Protein AF-A0A6N8XH97-F1 (afdb_monomer_lite)

Sequence (111 aa):
MGPMELQGVSTYVMTSDLIELPGEAALECAGFWGTYCGKNPQPKFSGNYKATVYTPYDVRVSLALRYLGSTDDLGSNGIDFGAETYWDLTAEWSATGNYIVTGGISNLFDT

Secondary structure (DSSP, 8-state):
---EEEEEEEEE-S--EE-SSTTSPPEE-TTEESTTS-SS---SEEEEEEEEEE-TTSEEEEEEEEEE--BEE-SSS--PBPPEEEEEEEEEEEEETTEEEEEEESSTT--

Radius of gyration: 19.9 Å; chains: 1; bounding box: 36×26×57 Å

pLDDT: mean 91.28, std 6.61, range [59.66, 98.12]

Foldseek 3Di:
DADKDKDKDKAAAPFDWDDPDPPDDTDTLAQEDDDPSYDDGRHRMKMKMKMWDQDPQQKIKMKIKIWGAKHFYPDPPGDTGHIDIWIKIKMWHDNDPVDIDIDIDTRPPVD

Structure (mmCIF, N/CA/C/O backbone):
data_AF-A0A6N8XH97-F1
#
_entry.id   AF-A0A6N8XH97-F1
#
loop_
_atom_site.group_PDB
_atom_site.id
_atom_site.type_symbol
_atom_site.label_atom_id
_atom_site.label_alt_id
_atom_site.label_comp_id
_atom_site.label_asym_id
_atom_site.label_entity_id
_atom_site.label_seq_id
_atom_site.pdbx_PDB_ins_code
_atom_site.Cartn_x
_atom_site.Cartn_y
_atom_site.Cartn_z
_atom_site.occupancy
_atom_site.B_iso_or_equiv
_atom_site.auth_seq_id
_atom_site.auth_comp_id
_atom_site.auth_asym_id
_atom_site.auth_atom_id
_atom_site.pdbx_PDB_model_num
ATOM 1 N N . MET A 1 1 ? -5.865 5.450 27.061 1.00 68.69 1 MET A N 1
ATOM 2 C CA . MET A 1 1 ? -5.515 5.054 25.679 1.00 68.69 1 MET A CA 1
ATOM 3 C C . MET A 1 1 ? -4.449 3.979 25.788 1.00 68.69 1 MET A C 1
ATOM 5 O O . MET A 1 1 ? -3.591 4.127 26.650 1.00 68.69 1 MET A O 1
ATOM 9 N N . GLY A 1 2 ? -4.577 2.874 25.055 1.00 82.75 2 GLY A N 1
ATOM 10 C CA . GLY A 1 2 ? -3.600 1.783 25.080 1.00 82.75 2 GLY A CA 1
ATOM 11 C C . GLY A 1 2 ? -2.430 2.039 24.124 1.00 82.75 2 GLY A C 1
ATOM 12 O O . GLY A 1 2 ? -2.317 3.144 23.585 1.00 82.75 2 GLY A O 1
ATOM 13 N N . PRO A 1 3 ? -1.541 1.049 23.936 1.00 91.31 3 PRO A N 1
ATOM 14 C CA . PRO A 1 3 ? -0.390 1.188 23.055 1.00 91.31 3 PRO A CA 1
ATOM 15 C C . PRO A 1 3 ? -0.811 1.477 21.609 1.00 91.31 3 PRO A C 1
ATOM 17 O O . PRO A 1 3 ? -1.914 1.130 21.177 1.00 91.31 3 PRO A O 1
ATOM 20 N N . MET A 1 4 ? 0.098 2.106 20.868 1.00 94.06 4 MET A N 1
ATOM 21 C CA . MET A 1 4 ? -0.007 2.296 19.427 1.00 94.06 4 MET A CA 1
ATOM 22 C C . MET A 1 4 ? 1.080 1.478 18.742 1.00 94.06 4 MET A C 1
ATOM 24 O O . MET A 1 4 ? 2.244 1.526 19.136 1.00 94.06 4 MET A O 1
ATOM 28 N N . GLU A 1 5 ? 0.690 0.761 17.702 1.00 96.56 5 GLU A N 1
ATOM 29 C CA . GLU A 1 5 ? 1.580 0.001 16.841 1.00 96.56 5 GLU A CA 1
ATOM 30 C C . GLU A 1 5 ? 1.578 0.621 15.446 1.00 96.56 5 GLU A C 1
A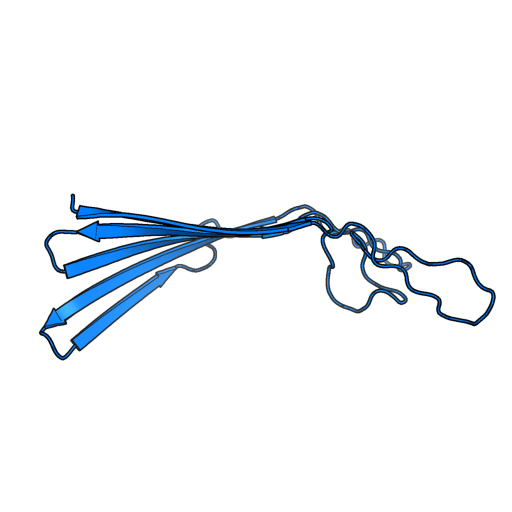TOM 32 O O . GLU A 1 5 ? 0.518 0.902 14.881 1.00 96.56 5 GLU A O 1
ATOM 37 N N . LEU A 1 6 ? 2.771 0.835 14.898 1.00 97.12 6 LEU A N 1
ATOM 38 C CA . LEU A 1 6 ? 2.970 1.339 13.547 1.00 97.12 6 LEU A CA 1
ATOM 39 C C . LEU A 1 6 ? 3.715 0.285 12.739 1.00 97.12 6 LEU A C 1
ATOM 41 O O . LEU A 1 6 ? 4.743 -0.229 13.174 1.00 97.12 6 LEU A O 1
ATOM 45 N N . GLN A 1 7 ? 3.199 -0.008 11.555 1.00 97.56 7 GLN A N 1
ATOM 46 C CA . GLN A 1 7 ? 3.814 -0.913 10.597 1.00 97.56 7 GLN A CA 1
ATOM 47 C C . GLN A 1 7 ? 3.844 -0.245 9.228 1.00 97.56 7 GLN A C 1
ATOM 49 O O . GLN A 1 7 ? 2.939 0.514 8.877 1.00 97.56 7 GLN A O 1
ATOM 54 N N . GLY A 1 8 ? 4.881 -0.521 8.448 1.00 97.56 8 GLY A N 1
ATOM 55 C CA . GLY A 1 8 ? 5.047 0.076 7.134 1.00 97.56 8 GLY A CA 1
ATOM 56 C C . GLY A 1 8 ? 5.996 -0.725 6.269 1.00 97.56 8 GLY A C 1
ATOM 57 O O . GLY A 1 8 ? 7.034 -1.185 6.741 1.00 97.56 8 GLY A O 1
ATOM 58 N N . VAL A 1 9 ? 5.643 -0.862 4.998 1.00 98.00 9 VAL A N 1
ATOM 59 C CA . VAL A 1 9 ? 6.508 -1.412 3.962 1.00 98.00 9 VAL A CA 1
ATOM 60 C C . VAL A 1 9 ? 6.416 -0.528 2.730 1.00 98.00 9 VAL A C 1
ATOM 62 O O . VAL A 1 9 ? 5.328 -0.129 2.321 1.00 98.00 9 VAL A O 1
ATOM 65 N N . SER A 1 10 ? 7.569 -0.229 2.145 1.00 97.62 10 SER A N 1
ATOM 66 C CA . SER A 1 10 ? 7.675 0.530 0.904 1.00 97.62 10 SER A CA 1
ATOM 67 C C . SER A 1 10 ? 8.471 -0.273 -0.112 1.00 97.62 10 SER A C 1
ATOM 69 O O . SER A 1 10 ? 9.370 -1.035 0.245 1.00 97.62 10 SER A O 1
ATOM 71 N N . THR A 1 11 ? 8.182 -0.060 -1.385 1.00 97.31 11 THR A N 1
ATOM 72 C CA . THR A 1 11 ? 8.940 -0.606 -2.505 1.00 97.31 11 THR A CA 1
ATOM 73 C C . THR A 1 11 ? 9.357 0.538 -3.410 1.00 97.31 11 THR A C 1
ATOM 75 O O . THR A 1 11 ? 8.536 1.378 -3.768 1.00 97.31 11 THR A O 1
ATOM 78 N N . TYR A 1 12 ? 10.639 0.559 -3.772 1.00 96.75 12 TYR A N 1
ATOM 79 C CA . TYR A 1 12 ? 11.181 1.434 -4.801 1.00 96.75 12 TYR A CA 1
ATOM 80 C C . TYR A 1 12 ? 11.857 0.569 -5.860 1.00 96.75 12 TYR A C 1
ATOM 82 O O . TYR A 1 12 ? 12.830 -0.130 -5.567 1.00 96.75 12 TYR A O 1
ATOM 90 N N . VAL A 1 13 ? 11.317 0.588 -7.073 1.00 95.44 13 VAL A N 1
ATOM 91 C CA . VAL A 1 13 ? 11.848 -0.172 -8.201 1.00 95.44 13 VAL A CA 1
ATOM 92 C C . VAL A 1 13 ? 12.973 0.641 -8.824 1.00 95.44 13 VAL A C 1
ATOM 94 O O . VAL A 1 13 ? 12.766 1.746 -9.320 1.00 95.44 13 VAL A O 1
ATOM 97 N N . MET A 1 14 ? 14.190 0.109 -8.747 1.00 91.75 14 MET A N 1
ATOM 98 C CA . MET A 1 14 ? 15.373 0.779 -9.289 1.00 91.75 14 MET A CA 1
ATOM 99 C C . MET A 1 14 ? 15.386 0.697 -10.816 1.00 91.75 14 MET A C 1
ATOM 101 O O . MET A 1 14 ? 15.538 1.728 -11.467 1.00 91.75 14 MET A O 1
ATOM 105 N N . THR A 1 15 ? 15.185 -0.512 -11.341 1.00 89.56 15 THR A N 1
ATOM 106 C CA . THR A 1 15 ? 15.105 -0.834 -12.767 1.00 89.56 15 THR A CA 1
ATOM 107 C C . THR A 1 15 ? 14.140 -2.001 -12.966 1.00 89.56 15 THR A C 1
ATOM 109 O O . THR A 1 15 ? 14.051 -2.894 -12.116 1.00 89.56 15 THR A O 1
ATOM 112 N N . SER A 1 16 ? 13.420 -1.999 -14.080 1.00 91.06 16 SER A N 1
ATOM 113 C CA . SER A 1 16 ? 12.553 -3.086 -14.527 1.00 91.06 16 SER A CA 1
ATOM 114 C C . SER A 1 16 ? 12.581 -3.155 -16.049 1.00 91.06 16 SER A C 1
ATOM 116 O O . SER A 1 16 ? 11.599 -2.846 -16.721 1.00 91.06 16 SER A O 1
ATOM 118 N N . ASP A 1 17 ? 13.727 -3.567 -16.575 1.00 91.75 17 ASP A N 1
ATOM 119 C CA . ASP A 1 17 ? 13.980 -3.615 -18.009 1.00 91.75 17 ASP A CA 1
ATOM 120 C C . ASP A 1 17 ? 13.422 -4.880 -18.661 1.00 91.75 17 ASP A C 1
ATOM 122 O O . ASP A 1 17 ? 13.595 -5.998 -18.165 1.00 91.75 17 ASP A O 1
ATOM 126 N N . LEU A 1 18 ? 12.816 -4.694 -19.828 1.00 88.31 18 LEU A N 1
ATOM 127 C CA . LEU A 1 18 ? 12.261 -5.745 -20.663 1.00 88.31 18 LEU A CA 1
ATOM 128 C C . LEU A 1 18 ? 12.844 -5.645 -22.076 1.00 88.31 18 LEU A C 1
ATOM 130 O O . LEU A 1 18 ? 12.830 -4.586 -22.695 1.00 88.31 18 LEU A O 1
ATOM 134 N N . ILE A 1 19 ? 13.380 -6.753 -22.586 1.00 89.12 19 ILE A N 1
ATOM 135 C CA . ILE A 1 19 ? 13.867 -6.856 -23.966 1.00 89.12 19 ILE A CA 1
ATOM 136 C C . ILE A 1 19 ? 12.930 -7.812 -24.695 1.00 89.12 19 ILE A C 1
ATOM 138 O O . ILE A 1 19 ? 12.985 -9.020 -24.470 1.00 89.12 19 ILE A O 1
ATOM 142 N N . GLU A 1 20 ? 12.079 -7.265 -25.558 1.00 83.06 20 GLU A N 1
ATOM 143 C CA . GLU A 1 20 ? 11.066 -8.035 -26.288 1.00 83.06 20 GLU A CA 1
ATOM 144 C C . GLU A 1 20 ? 11.677 -8.984 -27.316 1.00 83.06 20 GLU A C 1
ATOM 146 O O . GLU A 1 20 ? 11.306 -10.157 -27.403 1.00 83.06 20 GLU A O 1
ATOM 151 N N . LEU A 1 21 ? 12.646 -8.486 -28.087 1.00 86.44 21 LEU A N 1
ATOM 152 C CA . LEU A 1 21 ? 13.349 -9.257 -29.102 1.00 86.44 21 LEU A CA 1
ATOM 153 C C . LEU A 1 21 ? 14.864 -9.189 -28.882 1.00 86.44 21 LEU A C 1
ATOM 155 O O . LEU A 1 21 ? 15.408 -8.118 -28.598 1.00 86.44 21 LEU A O 1
ATOM 159 N N . PRO A 1 22 ? 15.591 -10.311 -29.046 1.00 87.56 22 PRO A N 1
ATOM 160 C CA . PRO A 1 22 ? 17.044 -10.312 -28.933 1.00 87.56 22 PRO A CA 1
ATOM 161 C C . PRO A 1 22 ? 17.691 -9.274 -29.863 1.00 87.56 22 PRO A C 1
ATOM 163 O O . PRO A 1 22 ? 17.545 -9.349 -31.081 1.00 87.56 22 PRO A O 1
ATOM 166 N N . GLY A 1 23 ? 18.443 -8.334 -29.284 1.00 87.38 23 GLY A N 1
ATOM 167 C CA . GLY A 1 23 ? 19.134 -7.265 -30.014 1.00 87.38 23 GLY A CA 1
ATOM 168 C C . GLY A 1 23 ? 18.419 -5.910 -30.023 1.00 87.38 23 GLY A C 1
ATOM 169 O O . GLY A 1 23 ? 19.008 -4.944 -30.505 1.00 87.38 23 GLY A O 1
ATOM 170 N N . GLU A 1 24 ? 17.205 -5.809 -29.477 1.00 88.44 24 GLU A N 1
ATOM 171 C CA . GLU A 1 24 ? 16.524 -4.526 -29.270 1.00 88.44 24 GLU A CA 1
ATOM 172 C C . GLU A 1 24 ? 16.996 -3.800 -28.003 1.00 88.44 24 GLU A C 1
ATOM 174 O O . GLU A 1 24 ? 17.651 -4.370 -27.125 1.00 88.44 24 GLU A O 1
ATOM 179 N N . ALA A 1 25 ? 16.677 -2.506 -27.926 1.00 87.44 25 ALA A N 1
ATOM 180 C CA . ALA A 1 25 ? 16.898 -1.716 -26.724 1.00 87.44 25 ALA A CA 1
ATOM 181 C C . ALA A 1 25 ? 15.986 -2.199 -25.587 1.00 87.44 25 ALA A C 1
ATOM 183 O O . ALA A 1 25 ? 14.844 -2.591 -25.820 1.00 87.44 25 ALA A O 1
ATOM 184 N N . ALA A 1 26 ? 16.492 -2.135 -24.357 1.00 88.62 26 ALA A N 1
ATOM 185 C CA . ALA A 1 26 ? 15.695 -2.407 -23.171 1.00 88.62 26 ALA A CA 1
ATOM 186 C C . ALA A 1 26 ? 14.585 -1.357 -23.003 1.00 88.62 26 ALA A C 1
ATOM 188 O O . ALA A 1 26 ? 14.835 -0.154 -23.116 1.00 88.62 26 ALA A O 1
ATOM 189 N N . LEU A 1 27 ? 13.375 -1.831 -22.719 1.00 89.56 27 LEU A N 1
ATOM 190 C CA . LEU A 1 27 ? 12.220 -1.033 -22.338 1.00 89.56 27 LEU A CA 1
ATOM 191 C C . LEU A 1 27 ? 12.119 -0.993 -20.811 1.00 89.56 27 LEU A C 1
ATOM 193 O O . LEU A 1 27 ? 11.943 -2.033 -20.183 1.00 89.56 27 LEU A O 1
ATOM 197 N N . GLU A 1 28 ? 12.200 0.195 -20.220 1.00 91.06 28 GLU A N 1
ATOM 198 C CA . GLU A 1 28 ? 12.002 0.378 -18.779 1.00 91.06 28 GLU A CA 1
ATOM 199 C C . GLU A 1 28 ? 10.502 0.338 -18.457 1.00 91.06 28 GLU A C 1
ATOM 201 O O . GLU A 1 28 ? 9.737 1.174 -18.935 1.00 91.06 28 GLU A O 1
ATOM 206 N N . CYS A 1 29 ? 10.088 -0.618 -17.628 1.00 92.88 29 CYS A N 1
ATOM 207 C CA . CYS A 1 29 ? 8.702 -0.766 -17.188 1.00 92.88 29 CYS A CA 1
ATOM 208 C C . CYS A 1 29 ? 8.430 -0.151 -15.808 1.00 92.88 29 CYS A C 1
ATOM 210 O O . CYS A 1 29 ? 7.271 -0.013 -15.418 1.00 92.88 29 CYS A O 1
ATOM 212 N N . ALA A 1 30 ? 9.456 0.251 -15.047 1.00 94.12 30 ALA A N 1
ATOM 213 C CA . ALA A 1 30 ? 9.239 0.879 -13.748 1.00 94.12 30 ALA A CA 1
ATOM 214 C C . ALA A 1 30 ? 8.640 2.285 -13.908 1.00 94.12 30 ALA A C 1
ATOM 216 O O . ALA A 1 30 ? 9.302 3.207 -14.382 1.00 94.12 30 ALA A O 1
ATOM 217 N N . GLY A 1 31 ? 7.409 2.468 -13.427 1.00 93.00 31 GLY A N 1
ATOM 218 C CA . GLY A 1 31 ? 6.640 3.699 -13.621 1.00 93.00 31 GLY A CA 1
ATOM 219 C C . GLY A 1 31 ? 5.814 3.708 -14.904 1.00 93.00 31 GLY A C 1
ATOM 220 O O . GLY A 1 31 ? 5.236 4.739 -15.222 1.00 93.00 31 GLY A O 1
ATOM 221 N N . PHE A 1 32 ? 5.723 2.583 -15.612 1.00 93.31 32 PHE A N 1
ATOM 222 C CA . PHE A 1 32 ? 4.984 2.480 -16.861 1.00 93.31 32 PHE A CA 1
ATOM 223 C C . PHE A 1 32 ? 4.007 1.307 -16.852 1.00 93.31 32 PHE A C 1
ATOM 225 O O . PHE A 1 32 ? 4.112 0.375 -16.053 1.00 93.31 32 PHE A O 1
ATOM 232 N N . TRP A 1 33 ? 3.035 1.347 -17.755 1.00 92.38 33 TRP A N 1
ATOM 233 C CA . TRP A 1 33 ? 2.133 0.232 -18.017 1.00 92.38 33 TRP A CA 1
ATOM 234 C C . TRP A 1 33 ? 1.732 0.193 -19.494 1.00 92.38 33 TRP A C 1
ATOM 236 O O . TRP A 1 33 ? 2.065 1.087 -20.271 1.00 92.38 33 TRP A O 1
ATOM 246 N N . GLY A 1 34 ? 1.031 -0.865 -19.894 1.00 89.25 34 GLY A N 1
ATOM 247 C CA . GLY A 1 34 ? 0.609 -1.043 -21.278 1.00 89.25 34 GLY A CA 1
ATOM 248 C C . GLY A 1 34 ? 1.721 -1.604 -22.164 1.00 89.25 34 GLY A C 1
ATOM 249 O O . GLY A 1 34 ? 2.797 -1.980 -21.695 1.00 89.25 34 GLY A O 1
ATOM 250 N N . THR A 1 35 ? 1.421 -1.720 -23.459 1.00 86.50 35 THR A N 1
ATOM 251 C CA . THR A 1 35 ? 2.291 -2.340 -24.474 1.00 86.50 35 THR A CA 1
ATOM 252 C C . THR A 1 35 ? 2.867 -3.676 -23.975 1.00 86.50 35 THR A C 1
ATOM 254 O O . THR A 1 35 ? 2.116 -4.645 -23.849 1.00 86.50 35 THR A O 1
ATOM 257 N N . TYR A 1 36 ? 4.159 -3.727 -23.644 1.00 87.06 36 TYR A N 1
ATOM 258 C CA . TYR A 1 36 ? 4.846 -4.929 -23.175 1.00 87.06 36 TYR A CA 1
ATOM 259 C C . TYR A 1 36 ? 5.034 -4.981 -21.648 1.00 87.06 36 TYR A C 1
ATOM 261 O O . TYR A 1 36 ? 5.247 -6.052 -21.086 1.00 87.06 36 TYR A O 1
ATOM 269 N N . CYS A 1 37 ? 4.838 -3.862 -20.944 1.00 87.38 37 CYS A N 1
ATOM 270 C CA . CYS A 1 37 ? 4.991 -3.744 -19.487 1.00 87.38 37 CYS A CA 1
ATOM 271 C C . CYS A 1 37 ? 3.806 -4.312 -18.681 1.00 87.38 37 CYS A C 1
ATOM 273 O O . CYS A 1 37 ? 3.752 -4.212 -17.455 1.00 87.38 37 CYS A O 1
ATOM 275 N N . GLY A 1 38 ? 2.857 -4.960 -19.362 1.00 85.81 38 GLY A N 1
ATOM 276 C CA . GLY A 1 38 ? 1.704 -5.620 -18.761 1.00 85.81 38 GLY A CA 1
ATOM 277 C C . GLY A 1 38 ? 0.463 -4.732 -18.658 1.00 85.81 38 GLY A C 1
ATOM 278 O O . GLY A 1 38 ? 0.467 -3.545 -18.969 1.00 85.81 38 GLY A O 1
ATOM 279 N N . LYS A 1 39 ? -0.652 -5.344 -18.242 1.00 86.50 39 LYS A N 1
ATOM 280 C CA . LYS A 1 39 ? -1.969 -4.681 -18.191 1.00 86.50 39 LYS A CA 1
ATOM 281 C C . LYS A 1 39 ? -2.200 -3.823 -16.946 1.00 86.50 39 LYS A C 1
ATOM 283 O O . LYS A 1 39 ? -3.161 -3.067 -16.926 1.00 86.50 39 LYS A O 1
ATOM 288 N N . ASN A 1 40 ? -1.376 -3.982 -15.913 1.00 89.62 40 ASN A N 1
ATOM 289 C CA . ASN A 1 40 ? -1.575 -3.324 -14.626 1.00 89.62 40 ASN A CA 1
ATOM 290 C C . ASN A 1 40 ? -0.546 -2.200 -14.442 1.00 89.62 40 ASN A C 1
ATOM 292 O O . ASN A 1 40 ? 0.623 -2.437 -14.747 1.00 89.62 40 ASN A O 1
ATOM 296 N N . PRO A 1 41 ? -0.947 -1.045 -13.881 1.00 90.12 41 PRO A N 1
ATOM 297 C CA . PRO A 1 41 ? -0.039 0.005 -13.425 1.00 90.12 41 PRO A CA 1
ATOM 298 C C . PRO A 1 41 ? 1.116 -0.539 -12.577 1.00 90.12 41 PRO A C 1
ATOM 300 O O . PRO A 1 41 ? 0.878 -1.206 -11.566 1.00 90.12 41 PRO A O 1
ATOM 303 N N . GLN A 1 42 ? 2.360 -0.248 -12.969 1.00 91.81 42 GLN A N 1
ATOM 304 C CA . GLN A 1 42 ? 3.563 -0.610 -12.212 1.00 91.81 42 GLN A CA 1
ATOM 305 C C . GLN A 1 42 ? 4.270 0.634 -11.659 1.00 91.81 42 GLN A C 1
ATOM 307 O O . GLN A 1 42 ? 5.250 1.106 -12.237 1.00 91.81 42 GLN A O 1
ATOM 312 N N . PRO A 1 43 ? 3.800 1.206 -10.537 1.00 95.06 43 PRO A N 1
ATOM 313 C CA . PRO A 1 43 ? 4.399 2.413 -9.994 1.00 95.06 43 PRO A CA 1
ATOM 314 C C . PRO A 1 43 ? 5.822 2.154 -9.516 1.00 95.06 43 PRO A C 1
ATOM 316 O O . PRO A 1 43 ? 6.102 1.183 -8.809 1.00 95.06 43 PRO A O 1
ATOM 319 N N . LYS A 1 44 ? 6.724 3.082 -9.843 1.00 95.88 44 LYS A N 1
ATOM 320 C CA . LYS A 1 44 ? 8.127 3.014 -9.415 1.00 95.88 44 LYS A CA 1
ATOM 321 C C . LYS A 1 44 ? 8.273 3.045 -7.894 1.00 95.88 44 LYS A C 1
ATOM 323 O O . LYS A 1 44 ? 9.203 2.457 -7.347 1.00 95.88 44 LYS A O 1
ATOM 328 N N . PHE A 1 45 ? 7.344 3.710 -7.211 1.00 96.81 45 PHE A N 1
ATOM 329 C CA . PHE A 1 45 ? 7.255 3.729 -5.758 1.00 96.81 45 PHE A CA 1
ATOM 330 C C . PHE A 1 45 ? 5.848 3.347 -5.298 1.00 96.81 45 PHE A C 1
ATOM 332 O O . PHE A 1 45 ? 4.857 3.888 -5.784 1.00 96.81 45 PHE A O 1
ATOM 339 N N . SER A 1 46 ? 5.761 2.438 -4.333 1.00 97.31 46 SER A N 1
ATOM 340 C CA . SER A 1 46 ? 4.507 2.082 -3.667 1.00 97.31 46 SER A CA 1
ATOM 341 C C . SER A 1 46 ? 4.747 1.787 -2.192 1.00 97.31 46 SER A C 1
ATOM 343 O O . SER A 1 46 ? 5.861 1.452 -1.784 1.00 97.31 46 SER A O 1
ATOM 345 N N . GLY A 1 47 ? 3.709 1.923 -1.371 1.00 97.50 47 GLY A N 1
ATOM 346 C CA . GLY A 1 47 ? 3.818 1.681 0.062 1.00 97.50 47 GLY A CA 1
ATOM 347 C C . GLY A 1 47 ? 2.505 1.266 0.705 1.00 97.50 47 GLY A C 1
ATOM 348 O O . GLY A 1 47 ? 1.431 1.678 0.278 1.00 97.50 47 GLY A O 1
ATOM 349 N N . ASN A 1 48 ? 2.605 0.447 1.749 1.00 97.88 48 ASN A N 1
ATOM 350 C CA . ASN A 1 48 ? 1.495 0.056 2.609 1.00 97.88 48 ASN A CA 1
ATOM 351 C C . ASN A 1 48 ? 1.885 0.317 4.061 1.00 97.88 48 ASN A C 1
ATOM 353 O O . ASN A 1 48 ? 2.902 -0.188 4.538 1.00 97.88 48 ASN A O 1
ATOM 357 N N . TYR A 1 49 ? 1.063 1.080 4.768 1.00 98.12 49 TYR A N 1
ATOM 358 C CA . TYR A 1 49 ? 1.296 1.483 6.148 1.00 98.12 49 TYR A CA 1
ATOM 359 C C . TYR A 1 49 ? 0.048 1.220 6.973 1.00 98.12 49 TYR A C 1
ATOM 361 O O . TYR A 1 49 ? -1.071 1.314 6.477 1.00 98.12 49 TYR A O 1
ATOM 369 N N . LYS A 1 50 ? 0.229 0.885 8.246 1.00 97.94 50 LYS A N 1
ATOM 370 C CA . LYS A 1 50 ? -0.866 0.616 9.170 1.00 97.94 50 LYS A CA 1
ATOM 371 C C . LYS A 1 50 ? -0.536 1.173 10.542 1.00 97.94 50 LYS A C 1
ATOM 373 O O . LYS A 1 50 ? 0.491 0.832 11.124 1.00 97.94 50 LYS A O 1
ATOM 378 N N . ALA A 1 51 ? -1.439 1.985 11.069 1.00 97.62 51 ALA A N 1
ATOM 379 C CA . ALA A 1 51 ? -1.434 2.418 12.454 1.00 97.62 51 ALA A CA 1
ATOM 380 C C . ALA A 1 51 ? -2.549 1.693 13.201 1.00 97.62 51 ALA A C 1
ATOM 382 O O . ALA A 1 51 ? -3.687 1.676 12.741 1.00 97.62 51 ALA A O 1
ATOM 383 N N . THR A 1 52 ? -2.236 1.093 14.344 1.00 97.12 52 THR A N 1
ATOM 384 C CA . THR A 1 52 ? -3.205 0.381 15.178 1.00 97.12 52 THR A CA 1
ATOM 385 C C . THR A 1 52 ? -3.147 0.907 16.598 1.00 97.12 52 THR A C 1
ATOM 387 O O . THR A 1 52 ? -2.088 0.911 17.217 1.00 97.12 52 THR A O 1
ATOM 390 N N . VAL A 1 53 ? -4.291 1.327 17.127 1.00 96.25 53 VAL A N 1
ATOM 391 C CA . VAL A 1 53 ? -4.442 1.770 18.511 1.00 96.25 53 VAL A CA 1
ATOM 392 C C . VAL A 1 53 ? -5.297 0.762 19.261 1.00 96.25 53 VAL A C 1
ATOM 394 O O . VAL A 1 53 ? -6.393 0.399 18.827 1.00 96.25 53 VAL A O 1
ATOM 397 N N . TYR A 1 54 ? -4.794 0.341 20.415 1.00 93.88 54 TYR A N 1
ATOM 398 C CA . TYR A 1 54 ? -5.510 -0.531 21.334 1.00 93.88 54 TYR A CA 1
ATOM 399 C C . TYR A 1 54 ? -6.215 0.318 22.391 1.00 93.88 54 TYR A C 1
ATOM 401 O O . TYR A 1 54 ? -5.658 1.284 22.921 1.00 93.88 54 TYR A O 1
ATOM 409 N N . THR A 1 55 ? -7.459 -0.018 22.710 1.00 90.06 55 THR A N 1
ATOM 410 C CA . THR A 1 55 ? -8.233 0.674 23.746 1.00 90.06 55 THR A CA 1
ATOM 411 C C . THR A 1 55 ? -8.422 -0.222 24.971 1.00 90.06 55 THR A C 1
ATOM 413 O O . THR A 1 55 ? -8.335 -1.441 24.852 1.00 90.06 55 THR A O 1
ATOM 416 N N . PRO A 1 56 ? -8.724 0.350 26.150 1.00 86.50 56 PRO A N 1
ATOM 417 C CA . PRO A 1 56 ? -9.027 -0.438 27.347 1.00 86.50 56 PRO A CA 1
ATOM 418 C C . PRO A 1 56 ? -10.310 -1.286 27.272 1.00 86.50 56 PRO A C 1
ATOM 420 O O . PRO A 1 56 ? -10.586 -2.016 28.213 1.00 86.50 56 PRO A O 1
ATOM 423 N N . TYR A 1 57 ? -11.112 -1.158 26.211 1.00 86.81 57 TYR A N 1
ATOM 424 C CA . TYR A 1 57 ? -12.406 -1.837 26.057 1.00 86.81 57 TYR A CA 1
ATOM 425 C C . TYR A 1 57 ? -12.325 -3.054 25.126 1.00 86.81 57 TYR A C 1
ATOM 427 O O . TYR A 1 57 ? -13.318 -3.409 24.493 1.00 86.81 57 TYR A O 1
ATOM 435 N N . ASP A 1 58 ? -11.127 -3.622 24.962 1.00 88.62 58 ASP A N 1
ATOM 436 C CA . ASP A 1 58 ? -10.841 -4.704 24.011 1.00 88.62 58 ASP A CA 1
ATOM 437 C C . ASP A 1 58 ? -11.230 -4.360 22.560 1.00 88.62 58 ASP A C 1
ATOM 439 O O . ASP A 1 58 ? -11.537 -5.231 21.741 1.00 88.62 58 ASP A O 1
ATOM 443 N N . VAL A 1 59 ? -11.217 -3.059 22.240 1.00 91.81 59 VAL A N 1
ATOM 444 C CA . VAL A 1 59 ? -11.380 -2.543 20.877 1.00 91.81 59 VAL A CA 1
ATOM 445 C C . VAL A 1 59 ? -10.013 -2.191 20.309 1.00 91.81 59 VAL A C 1
ATOM 447 O O . VAL A 1 59 ? -9.256 -1.421 20.913 1.00 91.81 59 VAL A O 1
ATOM 450 N N . ARG A 1 60 ? -9.736 -2.716 19.119 1.00 94.88 60 ARG A N 1
ATOM 451 C CA . ARG A 1 60 ? -8.594 -2.399 18.270 1.00 94.88 60 ARG A CA 1
ATOM 452 C C . ARG A 1 60 ? -9.072 -1.569 17.086 1.00 94.88 60 ARG A C 1
ATOM 454 O O . ARG A 1 60 ? -9.918 -2.017 16.319 1.00 94.88 60 ARG A O 1
ATOM 461 N N . VAL A 1 61 ? -8.519 -0.371 16.924 1.00 95.75 61 VAL A N 1
ATOM 462 C CA . VAL A 1 61 ? -8.810 0.500 15.777 1.00 95.75 61 VAL A CA 1
ATOM 463 C C . VAL A 1 61 ? -7.562 0.600 14.918 1.00 95.75 61 VAL A C 1
ATOM 465 O O . VAL A 1 61 ? -6.496 0.954 15.417 1.00 95.75 61 VAL A O 1
ATOM 468 N N . SER A 1 62 ? -7.690 0.288 13.634 1.00 97.12 62 SER A N 1
ATOM 469 C CA . SER A 1 62 ? -6.613 0.342 12.656 1.00 97.12 62 SER A CA 1
ATOM 470 C C . SER A 1 62 ? -6.947 1.301 11.521 1.00 97.12 62 SER A C 1
ATOM 472 O O . SER A 1 62 ? -8.017 1.206 10.928 1.00 97.12 62 SER A O 1
ATOM 474 N N . LEU A 1 63 ? -5.999 2.167 11.183 1.00 97.12 63 LEU A N 1
ATOM 475 C CA . LEU A 1 63 ? -6.008 2.981 9.973 1.00 97.12 63 LEU A CA 1
ATOM 476 C C . LEU A 1 63 ? -4.900 2.472 9.050 1.00 97.12 63 LEU A C 1
ATOM 478 O O . LEU A 1 63 ? -3.730 2.462 9.441 1.00 97.12 63 LEU A O 1
ATOM 482 N N . ALA A 1 64 ? -5.265 2.022 7.856 1.00 97.44 64 ALA A N 1
ATOM 483 C CA . ALA A 1 64 ? -4.333 1.601 6.822 1.00 97.44 64 ALA A CA 1
ATOM 484 C C . ALA A 1 64 ? -4.243 2.661 5.718 1.00 97.44 64 ALA A C 1
ATOM 486 O O . ALA A 1 64 ? -5.241 3.288 5.373 1.00 97.44 64 ALA A O 1
ATOM 487 N N . LEU A 1 65 ? -3.036 2.852 5.192 1.00 97.19 65 LEU A N 1
ATOM 488 C CA . LEU A 1 65 ? -2.708 3.740 4.084 1.00 97.19 65 LEU A CA 1
ATOM 489 C C . LEU A 1 65 ? -2.020 2.909 3.010 1.00 97.19 65 LEU A C 1
ATOM 491 O O . LEU A 1 65 ? -0.989 2.289 3.278 1.00 97.19 65 LEU A O 1
ATOM 495 N N . ARG A 1 66 ? -2.544 2.944 1.788 1.00 97.31 66 ARG A N 1
ATOM 496 C CA . ARG A 1 66 ? -1.875 2.396 0.607 1.00 97.31 66 ARG A CA 1
ATOM 497 C C . ARG A 1 66 ? -1.566 3.517 -0.374 1.00 97.31 66 ARG A C 1
ATOM 499 O O . ARG A 1 66 ? -2.484 4.158 -0.871 1.00 97.31 66 ARG A O 1
ATOM 506 N N . TYR A 1 67 ? -0.287 3.726 -0.658 1.00 96.81 67 TYR A N 1
ATOM 507 C CA . TYR A 1 67 ? 0.192 4.693 -1.641 1.00 96.81 67 TYR A CA 1
ATOM 508 C C . TYR A 1 67 ? 0.631 3.971 -2.913 1.00 96.81 67 TYR A C 1
ATOM 510 O O . TYR A 1 67 ? 1.456 3.052 -2.851 1.00 96.81 67 TYR A O 1
ATOM 518 N N . LEU A 1 68 ? 0.117 4.415 -4.055 1.00 96.75 68 LEU A N 1
ATOM 519 C CA . LEU A 1 68 ? 0.563 4.011 -5.383 1.00 96.75 68 LEU A CA 1
ATOM 520 C C . LEU A 1 68 ? 1.098 5.254 -6.097 1.00 96.75 68 LEU A C 1
ATOM 522 O O . LEU A 1 68 ? 0.397 6.257 -6.206 1.00 96.75 68 LEU A O 1
ATOM 526 N N . GLY A 1 69 ? 2.352 5.208 -6.550 1.00 96.38 69 GLY A N 1
ATOM 527 C CA . GLY A 1 69 ? 2.919 6.267 -7.383 1.00 96.38 69 GLY A CA 1
ATOM 528 C C . GLY A 1 69 ? 2.217 6.377 -8.738 1.00 96.38 69 GLY A C 1
ATOM 529 O O . GLY A 1 69 ? 1.420 5.518 -9.107 1.00 96.38 69 GLY A O 1
ATOM 530 N N . SER A 1 70 ? 2.536 7.429 -9.488 1.00 95.38 70 SER A N 1
ATOM 531 C CA . SER A 1 70 ? 2.040 7.578 -10.855 1.00 95.38 70 SER A CA 1
ATOM 532 C C . SER A 1 70 ? 2.614 6.507 -11.781 1.00 95.38 70 SER A C 1
ATOM 534 O O . SER A 1 70 ? 3.705 5.971 -11.540 1.00 95.38 70 SER A O 1
ATOM 536 N N . THR A 1 71 ? 1.879 6.222 -12.849 1.00 94.25 71 THR A N 1
ATOM 537 C CA . THR A 1 71 ? 2.328 5.355 -13.936 1.00 94.25 71 THR A CA 1
ATOM 538 C C . THR A 1 71 ? 1.875 5.898 -15.272 1.00 94.25 71 THR A C 1
ATOM 540 O O . THR A 1 71 ? 0.684 6.163 -15.441 1.00 94.25 71 THR A O 1
ATOM 543 N N . ASP A 1 72 ? 2.791 5.956 -16.223 1.00 93.00 72 ASP A N 1
ATOM 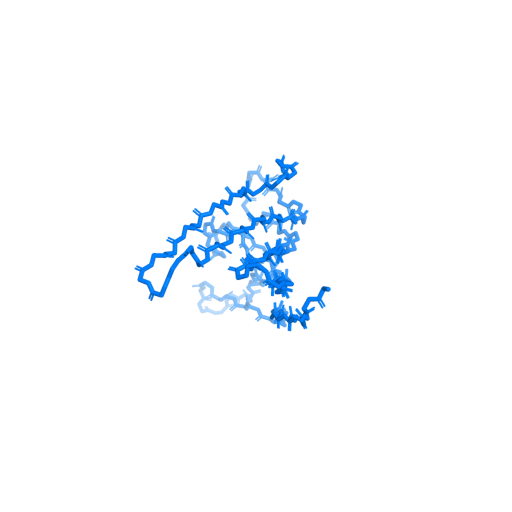544 C CA . ASP A 1 72 ? 2.520 6.493 -17.551 1.00 93.00 72 ASP A CA 1
ATOM 545 C C . ASP A 1 72 ? 2.211 5.358 -18.542 1.00 93.00 72 ASP A C 1
ATOM 547 O O . ASP A 1 72 ? 2.703 4.230 -18.411 1.00 93.00 72 ASP A O 1
ATOM 551 N N . ASP A 1 73 ? 1.366 5.639 -19.528 1.00 91.38 73 ASP A N 1
ATOM 552 C CA . ASP A 1 73 ? 1.005 4.693 -20.583 1.00 91.38 73 ASP A CA 1
ATOM 553 C C . ASP A 1 73 ? 2.088 4.640 -21.665 1.00 91.38 73 ASP A C 1
ATOM 555 O O . ASP A 1 73 ? 2.453 5.651 -22.266 1.00 91.38 73 ASP A O 1
ATOM 559 N N . LEU A 1 74 ? 2.576 3.437 -21.964 1.00 87.69 74 LEU A N 1
ATOM 560 C CA . LEU A 1 74 ? 3.434 3.185 -23.128 1.00 87.69 74 LEU A CA 1
ATOM 561 C C . LEU A 1 74 ? 2.637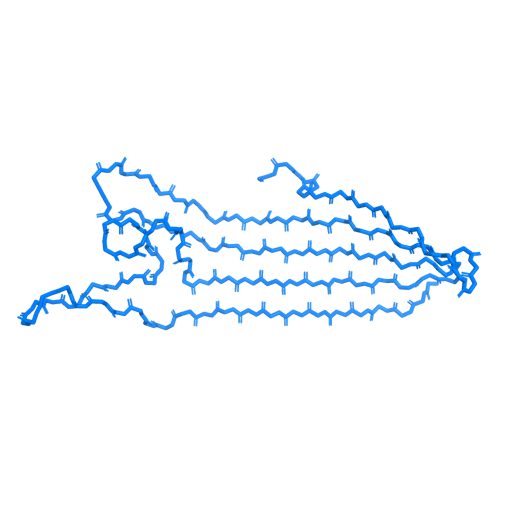 2.762 -24.369 1.00 87.69 74 LEU A C 1
ATOM 563 O O . LEU A 1 74 ? 3.223 2.490 -25.421 1.00 87.69 74 LEU A O 1
ATOM 567 N N . GLY A 1 75 ? 1.317 2.635 -24.245 1.00 80.38 75 GLY A N 1
ATOM 568 C CA . GLY A 1 75 ? 0.376 2.377 -25.323 1.00 80.38 75 GLY A CA 1
ATOM 569 C C . GLY A 1 75 ? 0.012 3.625 -26.131 1.00 80.38 75 GLY A C 1
ATOM 570 O O . GLY A 1 75 ? 0.509 4.727 -25.926 1.00 80.38 75 GLY A O 1
ATOM 571 N N . SER A 1 76 ? -0.886 3.444 -27.103 1.00 75.06 76 SER A N 1
ATOM 572 C CA . SER A 1 76 ? -1.363 4.529 -27.979 1.00 75.06 76 SER A CA 1
ATOM 573 C C . SER A 1 76 ? -2.618 5.234 -27.443 1.00 75.06 76 SER A C 1
ATOM 575 O O . SER A 1 76 ? -3.151 6.129 -28.101 1.00 75.06 76 SER A O 1
ATOM 577 N N . ASN A 1 77 ? -3.139 4.788 -26.304 1.00 79.94 77 ASN A N 1
ATOM 578 C CA . ASN A 1 77 ? -4.378 5.260 -25.694 1.00 79.94 77 ASN A CA 1
ATOM 579 C C . ASN A 1 77 ? -4.160 6.480 -24.785 1.00 79.94 77 ASN A C 1
ATOM 581 O O . ASN A 1 77 ? -5.124 7.210 -24.563 1.00 79.94 77 ASN A O 1
ATOM 585 N N . GLY A 1 78 ? -2.927 6.731 -24.327 1.00 80.75 78 GLY A N 1
ATOM 586 C CA . GLY A 1 78 ? -2.552 7.922 -23.558 1.00 80.75 78 GLY A CA 1
ATOM 587 C C . GLY A 1 78 ? -3.234 7.984 -22.194 1.00 80.75 78 GLY A C 1
ATOM 588 O O . GLY A 1 78 ? -3.674 9.054 -21.774 1.00 80.75 78 GLY A O 1
ATOM 589 N N . ILE A 1 79 ? -3.419 6.828 -21.551 1.00 87.94 79 ILE A N 1
ATOM 590 C CA . ILE A 1 79 ? -4.114 6.727 -20.262 1.00 87.94 79 ILE A CA 1
ATOM 591 C C . ILE A 1 79 ? -3.077 6.679 -19.137 1.00 87.94 79 ILE A C 1
ATOM 593 O O . ILE A 1 79 ? -2.699 5.611 -18.656 1.00 87.94 79 ILE A O 1
ATOM 597 N N . ASP A 1 80 ? -2.633 7.851 -18.707 1.00 90.56 80 ASP A N 1
ATOM 598 C CA . ASP A 1 80 ? -1.725 7.975 -17.569 1.00 90.56 80 ASP A CA 1
ATOM 599 C C . ASP A 1 80 ? -2.504 7.908 -16.249 1.00 90.56 80 ASP A C 1
ATOM 601 O O . ASP A 1 80 ? -3.590 8.482 -16.113 1.00 90.56 80 ASP A O 1
ATOM 605 N N . PHE A 1 81 ? -1.936 7.228 -15.254 1.00 91.75 81 PHE A N 1
ATOM 606 C CA . PHE A 1 81 ? -2.469 7.195 -13.896 1.00 91.75 81 PHE A CA 1
ATOM 607 C C . PHE A 1 81 ? -1.654 8.117 -12.995 1.00 91.75 81 PHE A C 1
ATOM 609 O O . PHE A 1 81 ? -0.436 7.977 -12.855 1.00 91.75 81 PHE A O 1
ATOM 616 N N . GLY A 1 82 ? -2.345 9.053 -12.344 1.00 92.62 82 GLY A N 1
ATOM 617 C CA . GLY A 1 82 ? -1.762 9.859 -11.279 1.00 92.62 82 GLY A CA 1
ATOM 618 C C . GLY A 1 82 ? -1.409 9.014 -10.054 1.00 92.62 82 GLY A C 1
ATOM 619 O O . GLY A 1 82 ? -1.832 7.869 -9.918 1.00 92.62 82 GLY A O 1
ATOM 620 N N . ALA A 1 83 ? -0.626 9.590 -9.143 1.00 95.44 83 ALA A N 1
ATOM 621 C CA . ALA A 1 83 ? -0.406 8.959 -7.849 1.00 95.44 83 ALA A CA 1
ATOM 622 C C . ALA A 1 83 ? -1.705 8.960 -7.031 1.00 95.44 83 ALA A C 1
ATOM 624 O O . ALA A 1 83 ? -2.375 9.989 -6.933 1.00 95.44 83 ALA A O 1
ATOM 625 N N . GLU A 1 84 ? -2.008 7.839 -6.385 1.00 94.31 84 GLU A N 1
ATOM 626 C CA . GLU A 1 84 ? -3.215 7.660 -5.581 1.00 94.31 84 GLU A CA 1
ATOM 627 C C . GLU A 1 84 ? -2.887 7.190 -4.166 1.00 94.31 84 GLU A C 1
ATOM 629 O O . GLU A 1 84 ? -1.899 6.496 -3.904 1.00 94.31 84 GLU A O 1
ATOM 634 N N . THR A 1 85 ? -3.727 7.602 -3.217 1.00 95.81 85 THR A N 1
ATOM 635 C CA . THR A 1 85 ? -3.610 7.218 -1.809 1.00 95.81 85 THR A CA 1
ATOM 636 C C . THR A 1 85 ? -4.950 6.733 -1.293 1.00 95.81 85 THR A C 1
ATOM 638 O O . THR A 1 85 ? -5.896 7.507 -1.194 1.00 95.81 85 THR A O 1
ATOM 641 N N . TYR A 1 86 ? -4.996 5.473 -0.880 1.00 95.50 86 TYR A N 1
ATOM 642 C CA . TYR A 1 86 ? -6.179 4.857 -0.298 1.00 95.50 86 TYR A CA 1
ATOM 643 C C . TYR A 1 86 ? -6.052 4.794 1.211 1.00 95.50 86 TYR A C 1
ATOM 645 O O . TYR A 1 86 ? -4.979 4.498 1.745 1.00 95.50 86 TYR A O 1
ATOM 653 N N . TRP A 1 87 ? -7.174 5.019 1.879 1.00 96.75 87 TRP A N 1
ATOM 654 C CA . TRP A 1 87 ? -7.272 4.952 3.325 1.00 96.75 87 TRP A CA 1
ATOM 655 C C . TRP A 1 87 ? -8.363 3.979 3.726 1.00 96.75 87 TRP A C 1
ATOM 657 O O . TRP A 1 87 ? -9.509 4.132 3.311 1.00 96.75 87 TRP A O 1
ATOM 667 N N . ASP A 1 88 ? -8.023 3.016 4.572 1.00 96.94 88 ASP A N 1
ATOM 668 C CA . ASP A 1 88 ? -8.974 2.036 5.081 1.00 96.94 88 ASP A CA 1
ATOM 669 C C . ASP A 1 88 ? -9.034 2.126 6.604 1.00 96.94 88 ASP A C 1
ATOM 671 O O . ASP A 1 88 ? -8.011 2.075 7.292 1.00 96.94 88 ASP A O 1
ATOM 675 N N . LEU A 1 89 ? -10.242 2.248 7.147 1.00 96.69 89 LEU A N 1
ATOM 676 C CA . LEU A 1 89 ? -10.482 2.257 8.586 1.00 96.69 89 LEU A CA 1
ATOM 677 C C . LEU A 1 89 ? -11.092 0.922 8.995 1.00 96.69 89 LEU A C 1
ATOM 679 O O . LEU A 1 89 ? -12.082 0.482 8.423 1.00 96.69 89 LEU A O 1
ATOM 683 N N . THR A 1 90 ? -10.532 0.276 10.011 1.00 97.31 90 THR A N 1
ATOM 684 C CA . THR A 1 90 ? -11.067 -0.964 10.581 1.00 97.31 90 THR A CA 1
ATOM 685 C C . THR A 1 90 ? -11.169 -0.830 12.092 1.00 97.31 90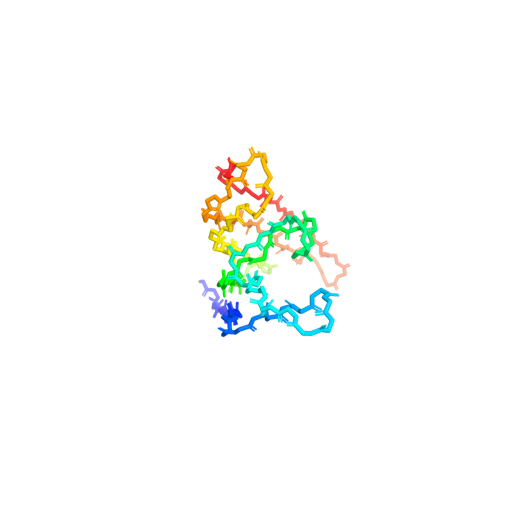 THR A C 1
ATOM 687 O O . THR A 1 90 ? -10.237 -0.367 12.744 1.00 97.31 90 THR A O 1
ATOM 690 N N . ALA A 1 91 ? -12.285 -1.266 12.658 1.00 95.50 91 ALA A N 1
ATOM 691 C CA . ALA A 1 91 ? -12.466 -1.438 14.087 1.00 95.50 91 ALA A CA 1
ATOM 692 C C . ALA A 1 91 ? -12.802 -2.901 14.374 1.00 95.50 91 ALA A C 1
ATOM 694 O O . ALA A 1 91 ? -13.625 -3.519 13.701 1.00 95.50 91 ALA A O 1
ATOM 695 N N . GLU A 1 92 ? -12.161 -3.451 15.389 1.00 95.25 92 GLU A N 1
ATOM 696 C CA . GLU A 1 92 ? -12.372 -4.812 15.845 1.00 95.25 92 GLU A CA 1
ATOM 697 C C . GLU A 1 92 ? -12.623 -4.792 17.344 1.00 95.25 92 GLU A C 1
ATOM 699 O O . GLU A 1 92 ? -11.863 -4.180 18.089 1.00 95.25 92 GLU A O 1
ATOM 704 N N . TRP A 1 93 ? -13.683 -5.455 17.788 1.00 93.00 93 TRP A N 1
ATOM 705 C CA . TRP A 1 93 ? -14.042 -5.561 19.191 1.00 93.00 93 TRP A CA 1
ATOM 706 C C . TRP A 1 93 ? -14.115 -7.024 19.612 1.00 93.00 93 TRP A C 1
ATOM 708 O O . TRP A 1 93 ? -14.870 -7.814 19.039 1.00 93.00 93 TRP A O 1
ATOM 718 N N . SER A 1 94 ? -13.341 -7.379 20.635 1.00 91.00 94 SER A N 1
ATOM 719 C CA . SER A 1 94 ? -13.395 -8.702 21.256 1.00 91.00 94 SER A CA 1
ATOM 720 C C . SER A 1 94 ? -14.430 -8.689 22.384 1.00 91.00 94 SER A C 1
ATOM 722 O O . SER A 1 94 ? -14.111 -8.394 23.529 1.00 91.00 94 SER A O 1
ATOM 724 N N . ALA A 1 95 ? -15.695 -8.971 22.056 1.00 76.00 95 ALA A N 1
ATOM 725 C CA . ALA A 1 95 ? -16.824 -8.845 22.989 1.00 76.00 95 ALA A CA 1
ATOM 726 C C . ALA A 1 95 ? -16.772 -9.849 24.158 1.00 76.00 95 ALA A C 1
ATOM 728 O O . ALA A 1 95 ? -17.237 -9.563 25.258 1.00 76.00 95 ALA A O 1
ATOM 729 N N . THR A 1 96 ? -16.223 -11.041 23.912 1.00 79.19 96 THR A N 1
ATOM 730 C CA . THR A 1 96 ? -15.900 -12.086 24.905 1.00 79.19 96 THR A CA 1
ATOM 731 C C . THR A 1 96 ? -14.743 -12.925 24.349 1.00 79.19 96 THR A C 1
ATOM 733 O O . THR A 1 96 ? -14.446 -12.825 23.160 1.00 79.19 96 THR A O 1
ATOM 736 N N . GLY A 1 97 ? -14.128 -13.810 25.145 1.00 72.75 97 GLY A N 1
ATOM 737 C CA . GLY A 1 97 ? -12.996 -14.651 24.706 1.00 72.75 97 GLY A CA 1
ATOM 738 C C . GLY A 1 97 ? -13.246 -15.559 23.487 1.00 72.75 97 GLY A C 1
ATOM 739 O O . GLY A 1 97 ? -12.313 -16.198 23.011 1.00 72.75 97 GLY A O 1
ATOM 740 N N . ASN A 1 98 ? -14.481 -15.602 22.971 1.00 85.44 98 ASN A N 1
ATOM 741 C CA . ASN A 1 98 ? -14.903 -16.486 21.887 1.00 85.44 98 ASN A CA 1
ATOM 742 C C . ASN A 1 98 ? -15.472 -15.727 20.674 1.00 85.44 98 ASN A C 1
ATOM 744 O O . ASN A 1 98 ? -15.731 -16.350 19.646 1.00 85.44 98 ASN A O 1
ATOM 748 N N . TYR A 1 99 ? -15.722 -14.416 20.790 1.00 89.75 99 TYR A N 1
ATOM 749 C CA . TYR A 1 99 ? -16.408 -13.638 19.756 1.00 89.75 99 TYR A CA 1
ATOM 750 C C . TYR A 1 99 ? -15.647 -12.357 19.435 1.00 89.75 99 TYR A C 1
ATOM 752 O O . TYR A 1 99 ? -15.451 -11.502 20.301 1.00 89.75 99 TYR A O 1
ATOM 760 N N . ILE A 1 100 ? -15.286 -12.221 18.161 1.00 92.00 100 ILE A N 1
ATOM 761 C CA . ILE A 1 100 ? -14.663 -11.032 17.588 1.00 92.00 100 ILE A CA 1
ATOM 762 C C . ILE A 1 100 ? -15.639 -10.448 16.571 1.00 92.00 100 ILE A C 1
ATOM 764 O O . ILE A 1 100 ? -16.110 -11.153 15.678 1.00 92.00 100 ILE A O 1
ATOM 768 N N . VAL A 1 101 ? -15.948 -9.164 16.720 1.00 93.38 101 VAL A N 1
ATOM 769 C CA . VAL A 1 101 ? -16.757 -8.403 15.769 1.00 93.38 101 VAL A CA 1
ATOM 770 C C . VAL A 1 101 ? -15.846 -7.417 15.060 1.00 93.38 101 VAL A C 1
ATOM 772 O O . VAL A 1 101 ? -15.223 -6.578 15.707 1.00 93.38 101 VAL A O 1
ATOM 775 N N . THR A 1 102 ? -15.796 -7.495 13.735 1.00 95.00 102 THR A N 1
ATOM 776 C CA . THR A 1 102 ? -14.982 -6.605 12.903 1.00 95.00 102 THR A CA 1
ATOM 777 C C . THR A 1 102 ? -15.887 -5.801 11.982 1.00 95.00 102 THR A C 1
ATOM 779 O O . THR A 1 102 ? -16.769 -6.353 11.327 1.00 95.00 102 THR A O 1
ATOM 782 N N . GLY A 1 103 ? -15.655 -4.495 11.918 1.00 96.56 103 GLY A N 1
ATOM 783 C CA . GLY A 1 103 ? -16.280 -3.590 10.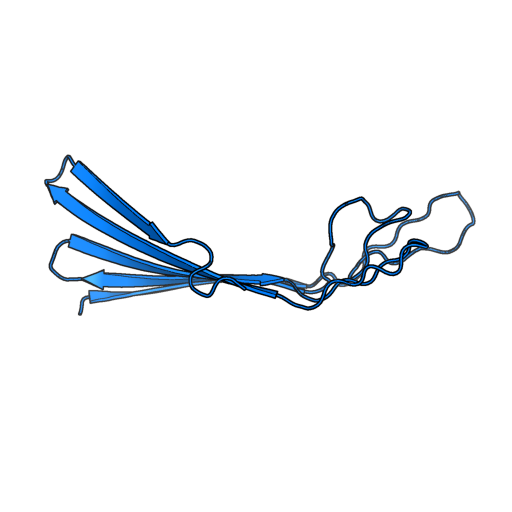962 1.00 96.56 103 GLY A CA 1
ATOM 784 C C . GLY A 1 103 ? -15.227 -2.693 10.327 1.00 96.56 103 GLY A C 1
ATOM 785 O O . GLY A 1 103 ? -14.221 -2.367 10.955 1.00 96.56 103 GLY A O 1
ATOM 786 N N . GLY A 1 104 ? -15.442 -2.285 9.082 1.00 95.31 104 GLY A N 1
ATOM 787 C CA . GLY A 1 104 ? -14.500 -1.416 8.390 1.00 95.31 104 GLY A CA 1
ATOM 788 C C . GLY A 1 104 ? -15.131 -0.627 7.255 1.00 95.31 104 GLY A C 1
ATOM 789 O O . GLY A 1 104 ? -16.209 -0.965 6.771 1.00 95.31 104 GLY A O 1
ATOM 790 N N . ILE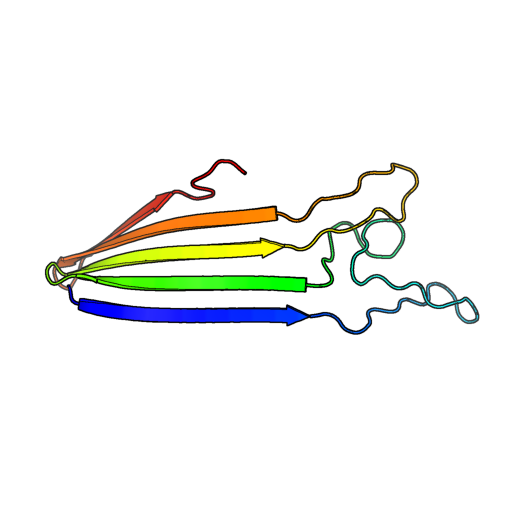 A 1 105 ? -14.434 0.435 6.866 1.00 96.00 105 ILE A N 1
ATOM 791 C CA . ILE A 1 105 ? -14.729 1.283 5.717 1.00 96.00 105 ILE A CA 1
ATOM 792 C C . ILE A 1 105 ? -13.486 1.254 4.837 1.00 96.00 105 ILE A C 1
ATOM 794 O O . ILE A 1 105 ? -12.409 1.663 5.278 1.00 96.00 105 ILE A O 1
ATOM 798 N N . SER A 1 106 ? -13.649 0.755 3.617 1.00 94.06 106 SER A N 1
ATOM 799 C CA . SER A 1 106 ? -12.601 0.787 2.602 1.00 94.06 106 SER A CA 1
ATOM 800 C C . SER A 1 106 ? -12.712 2.048 1.767 1.00 94.06 106 SER A C 1
ATOM 802 O O . SER A 1 106 ? -13.824 2.499 1.499 1.00 94.06 106 SER A O 1
ATOM 804 N N . ASN A 1 107 ? -11.567 2.586 1.353 1.00 89.44 107 ASN A N 1
ATOM 805 C CA . ASN A 1 107 ? -11.479 3.852 0.626 1.00 89.44 107 ASN A CA 1
ATOM 806 C C . ASN A 1 107 ? -12.284 4.982 1.298 1.00 89.44 107 ASN A C 1
ATOM 808 O O . ASN A 1 107 ? -13.211 5.547 0.725 1.00 89.44 107 ASN A O 1
ATOM 812 N N . LEU A 1 108 ? -11.942 5.291 2.550 1.00 90.12 108 LEU A N 1
ATOM 813 C CA . LEU A 1 108 ? -12.668 6.221 3.422 1.00 90.12 108 LEU A CA 1
ATOM 814 C C . LEU A 1 108 ? -12.942 7.593 2.781 1.00 90.12 108 LEU A C 1
ATOM 816 O O . LEU A 1 108 ? -13.919 8.248 3.141 1.00 90.12 108 LEU A O 1
ATOM 820 N N . PHE A 1 109 ? -12.078 8.028 1.865 1.00 90.44 109 PHE A N 1
ATOM 821 C CA . PHE A 1 109 ? -12.166 9.329 1.208 1.00 90.44 109 PHE A CA 1
ATOM 822 C C . PHE A 1 109 ? -12.664 9.261 -0.239 1.00 90.44 109 PHE A C 1
ATOM 824 O O . PHE A 1 109 ? -12.629 10.290 -0.906 1.00 90.44 109 PHE A O 1
ATOM 831 N N . ASP A 1 110 ? -13.116 8.090 -0.704 1.00 79.12 110 ASP A N 1
ATOM 832 C CA . ASP A 1 110 ? -13.624 7.864 -2.067 1.00 79.12 110 ASP A CA 1
ATOM 833 C C . ASP A 1 110 ? -12.698 8.455 -3.143 1.00 79.12 110 ASP A C 1
ATOM 835 O O . ASP A 1 110 ? -13.116 9.196 -4.033 1.00 79.12 110 ASP A O 1
ATOM 839 N N . THR A 1 111 ? -11.399 8.218 -2.949 1.00 59.66 111 THR A N 1
ATOM 840 C CA . THR A 1 111 ? -10.324 8.721 -3.810 1.00 59.66 111 THR A CA 1
ATOM 841 C C . THR A 1 111 ? -9.941 7.684 -4.848 1.00 59.66 111 THR A C 1
ATOM 843 O O . THR A 1 111 ? -10.105 6.471 -4.559 1.00 59.66 111 THR A O 1
#